Protein AF-A0A6L7WA39-F1 (afdb_monomer_lite)

Foldseek 3Di:
DAVCVVCVVLVVVQVVLVVVCCVPPPQWPDWDWDQDPNWIKIWTWGDEPNDTFTKMFTADPPPPVAGTWMAGPDQDAPAPQADDSGRTHPFPAHRVNRDNPDYVNNVVVRVNVVSNVRVVVPPD

Secondary structure (DSSP, 8-state):
--HHHH-HHHHHHHHHHHHHHHHH-TTEEEEEEEEETTEEEEEEEEEETTEEEEEEEE--TTTTSS--EEEESSSS---TTEETTTTEE--SSSTTT--TT--HHHHHHHHHHHHHHHHHTT--

pLDDT: mean 84.79, std 15.92, range [38.12, 98.06]

Sequence (124 aa):
MLWFLQNVERLHKEKTALENLDNNAEWLTAAVWKIVEGCLCVEADILAHDHNYEIRLWFPAAYPACPPIVYPRKKERLSGHQYGRSGEFCLEIGPDNWHIDFTCADLLCSVFRLFNIINSSDSF

Structure (mmCIF, N/CA/C/O backbone):
data_AF-A0A6L7WA39-F1
#
_entry.id   AF-A0A6L7WA39-F1
#
loop_
_atom_site.group_PDB
_atom_site.id
_atom_site.type_symbol
_atom_site.label_atom_id
_atom_site.label_alt_id
_atom_site.label_comp_id
_atom_site.label_asym_id
_atom_site.label_entity_id
_atom_site.label_seq_id
_atom_site.pdbx_PDB_ins_code
_atom_site.Cartn_x
_atom_site.Cartn_y
_atom_site.Cartn_z
_atom_site.occupancy
_atom_site.B_iso_or_equiv
_atom_site.auth_seq_id
_atom_site.auth_comp_id
_atom_site.auth_asym_id
_atom_site.auth_atom_id
_atom_site.pdbx_PDB_model_num
ATOM 1 N N . MET A 1 1 ? -11.178 -10.738 13.145 1.00 68.38 1 MET A N 1
ATOM 2 C CA . MET A 1 1 ? -11.987 -9.544 13.480 1.00 68.38 1 MET A CA 1
ATOM 3 C C . MET A 1 1 ? -11.612 -8.429 12.507 1.00 68.38 1 MET A C 1
ATOM 5 O O . MET A 1 1 ? -10.451 -8.380 12.124 1.00 68.38 1 MET A O 1
ATOM 9 N N . LEU A 1 2 ? -12.566 -7.614 12.038 1.00 87.19 2 LEU A N 1
ATOM 10 C CA . LEU A 1 2 ? -12.336 -6.606 10.987 1.00 87.19 2 LEU A CA 1
ATOM 11 C C . LEU A 1 2 ? -11.780 -5.305 11.588 1.00 87.19 2 LEU A C 1
ATOM 13 O O . LEU A 1 2 ? -12.552 -4.462 12.045 1.00 87.19 2 LEU A O 1
ATOM 17 N N . TRP A 1 3 ? -10.453 -5.138 11.596 1.00 92.38 3 TRP A N 1
ATOM 18 C CA . TRP A 1 3 ? -9.782 -3.992 12.234 1.00 92.38 3 TRP A CA 1
ATOM 19 C C . TRP A 1 3 ? -10.315 -2.635 11.745 1.00 92.38 3 TRP A C 1
ATOM 21 O O . TRP A 1 3 ? -10.484 -1.709 12.533 1.00 92.38 3 TRP A O 1
ATOM 31 N N . PHE A 1 4 ? -10.647 -2.531 10.456 1.00 91.12 4 PHE A N 1
ATOM 32 C CA . PHE A 1 4 ? -11.047 -1.285 9.797 1.00 91.12 4 PHE A CA 1
ATOM 33 C C . PHE A 1 4 ? -12.446 -0.795 10.194 1.00 91.12 4 PHE A C 1
ATOM 35 O O . PHE A 1 4 ? -12.794 0.348 9.914 1.00 91.12 4 PHE A O 1
ATOM 42 N N . LEU A 1 5 ? -13.243 -1.635 10.863 1.00 91.75 5 LEU A N 1
ATOM 43 C CA . LEU A 1 5 ? -14.505 -1.223 11.487 1.00 91.75 5 LEU A CA 1
ATOM 44 C C . LEU A 1 5 ? -14.316 -0.775 12.940 1.00 91.75 5 LEU A C 1
ATOM 46 O O . LEU A 1 5 ? -15.137 -0.034 13.467 1.00 91.75 5 LEU A O 1
ATOM 50 N N . GLN A 1 6 ? -13.249 -1.235 13.594 1.00 92.25 6 GLN A N 1
ATOM 51 C CA . GLN A 1 6 ? -12.959 -0.941 14.999 1.00 92.25 6 GLN A CA 1
ATOM 52 C C . GLN A 1 6 ? -12.047 0.272 15.156 1.00 92.25 6 GLN A C 1
ATOM 54 O O . GLN A 1 6 ? -12.136 0.991 16.145 1.00 92.25 6 GLN A O 1
ATOM 59 N N . ASN A 1 7 ? -11.182 0.503 14.172 1.00 94.00 7 ASN A N 1
ATOM 60 C CA . ASN A 1 7 ? -10.238 1.604 14.148 1.00 94.00 7 ASN A CA 1
ATOM 61 C C . ASN A 1 7 ? -10.438 2.435 12.873 1.00 94.00 7 ASN A C 1
ATOM 63 O O . ASN A 1 7 ? -9.653 2.383 11.923 1.00 94.00 7 ASN A O 1
ATOM 67 N N 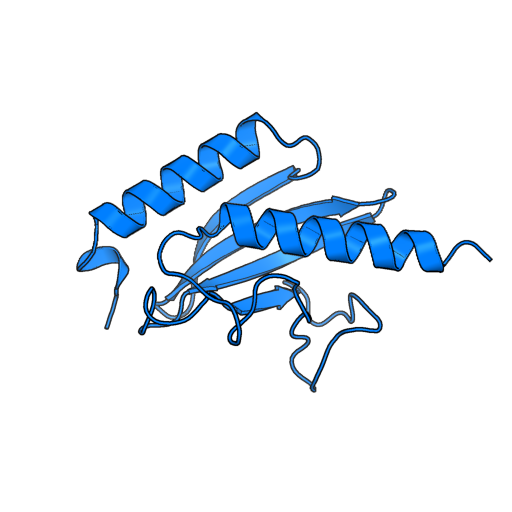. VAL A 1 8 ? -11.548 3.174 12.849 1.00 95.06 8 VAL A N 1
ATOM 68 C CA . VAL A 1 8 ? -11.943 4.021 11.713 1.00 95.06 8 VAL A CA 1
ATOM 69 C C . VAL A 1 8 ? -10.958 5.172 11.505 1.00 95.06 8 VAL A C 1
ATOM 71 O O . VAL A 1 8 ? -10.703 5.553 10.367 1.00 95.06 8 VAL A O 1
ATOM 74 N N . GLU A 1 9 ? -10.352 5.685 12.578 1.00 96.19 9 GLU A N 1
ATOM 75 C CA . GLU A 1 9 ? -9.299 6.703 12.495 1.00 96.19 9 GLU A CA 1
ATOM 76 C C . GLU A 1 9 ? -8.091 6.180 11.715 1.00 96.19 9 GLU A C 1
ATOM 78 O O . GLU A 1 9 ? -7.623 6.832 10.780 1.00 96.19 9 GLU A O 1
ATOM 83 N N . ARG A 1 10 ? -7.639 4.955 12.018 1.00 96.50 10 ARG A N 1
ATOM 84 C CA . ARG A 1 10 ? -6.576 4.316 11.243 1.00 96.50 10 ARG A CA 1
ATOM 85 C C . ARG A 1 10 ? -6.981 4.133 9.785 1.00 96.50 10 ARG A C 1
ATOM 87 O O . ARG A 1 10 ? -6.194 4.463 8.908 1.00 96.50 10 ARG A O 1
ATOM 94 N N . LEU A 1 11 ? -8.196 3.652 9.512 1.00 96.94 11 LEU A N 1
ATOM 95 C CA . LEU A 1 11 ? -8.685 3.514 8.137 1.00 96.94 11 LEU A CA 1
ATOM 96 C C . LEU A 1 11 ? -8.674 4.857 7.391 1.00 96.94 11 LEU A C 1
ATOM 98 O O . LEU A 1 11 ? -8.291 4.905 6.225 1.00 96.94 11 LEU A O 1
ATOM 102 N N . HIS A 1 12 ? -9.084 5.939 8.053 1.00 97.50 12 HIS A N 1
ATOM 103 C CA . HIS A 1 12 ? -9.064 7.275 7.471 1.00 97.50 12 HIS A CA 1
ATOM 104 C C . HIS A 1 12 ? -7.633 7.734 7.173 1.00 97.50 12 HIS A C 1
ATOM 106 O O . HIS A 1 12 ? -7.366 8.153 6.051 1.00 97.50 12 HIS A O 1
ATOM 112 N N . LYS A 1 13 ? -6.697 7.562 8.119 1.00 97.69 13 LYS A N 1
ATOM 113 C CA . LYS A 1 13 ? -5.269 7.859 7.914 1.00 97.69 13 LYS A CA 1
ATOM 114 C C . LYS A 1 13 ? -4.708 7.123 6.693 1.00 97.69 13 LYS A C 1
ATOM 116 O O . LYS A 1 13 ? -4.030 7.737 5.877 1.00 97.69 13 LYS A O 1
ATOM 121 N N . GLU A 1 14 ? -5.023 5.836 6.548 1.00 98.00 14 GLU A N 1
ATOM 122 C CA . GLU A 1 14 ? -4.579 5.030 5.405 1.00 98.00 14 GLU A CA 1
ATOM 123 C C . GLU A 1 14 ? -5.148 5.522 4.073 1.00 98.00 14 GLU A C 1
ATOM 125 O O . GLU A 1 14 ? -4.412 5.637 3.095 1.00 98.00 14 GLU A O 1
ATOM 130 N N . LYS A 1 15 ? -6.445 5.843 4.027 1.00 97.62 15 LYS A N 1
ATOM 131 C CA . LYS A 1 15 ? -7.083 6.374 2.816 1.00 97.62 15 LYS A CA 1
ATOM 132 C C . LYS A 1 15 ? -6.480 7.708 2.400 1.00 97.62 15 LYS A C 1
ATOM 134 O O . LYS A 1 15 ? -6.082 7.838 1.251 1.00 97.62 15 LYS A O 1
ATOM 139 N N . THR A 1 16 ? -6.336 8.640 3.338 1.00 98.06 16 THR A N 1
ATOM 140 C CA . THR A 1 16 ? -5.741 9.955 3.074 1.00 98.06 16 THR A CA 1
ATOM 141 C C . THR A 1 16 ? -4.296 9.829 2.593 1.00 98.06 16 THR A C 1
ATOM 143 O O . THR A 1 16 ? -3.893 10.516 1.660 1.00 98.06 16 THR A O 1
ATOM 146 N N . ALA A 1 17 ? -3.502 8.936 3.195 1.00 97.81 17 ALA A N 1
ATOM 147 C CA . ALA A 1 17 ? -2.128 8.698 2.761 1.00 97.81 17 ALA A CA 1
ATOM 148 C C . ALA A 1 17 ? -2.064 8.119 1.338 1.00 97.81 17 ALA A C 1
ATOM 150 O O . ALA A 1 17 ? -1.253 8.578 0.535 1.00 97.81 17 ALA A O 1
ATOM 151 N N . LEU A 1 18 ? -2.933 7.155 1.014 1.00 97.94 18 LEU A N 1
ATOM 152 C CA . LEU A 1 18 ? -2.994 6.566 -0.323 1.00 97.94 18 LEU A CA 1
ATOM 153 C C . LEU A 1 18 ? -3.457 7.578 -1.374 1.00 97.94 18 LEU A C 1
ATOM 155 O O . LEU A 1 18 ? -2.834 7.674 -2.421 1.00 97.94 18 LEU A O 1
ATOM 159 N N . GLU A 1 19 ? -4.505 8.349 -1.085 1.00 97.75 19 GLU A N 1
ATOM 160 C CA . GLU A 1 19 ? -5.007 9.407 -1.972 1.00 97.75 19 GLU A CA 1
ATOM 161 C C . GLU A 1 19 ? -3.937 10.475 -2.222 1.00 97.75 19 GLU A C 1
ATOM 163 O O . GLU A 1 19 ? -3.744 10.918 -3.352 1.00 97.75 19 GLU A O 1
ATOM 168 N N . ASN A 1 20 ? -3.193 10.874 -1.188 1.00 97.94 20 ASN A N 1
ATOM 169 C CA . ASN A 1 20 ? -2.070 11.788 -1.361 1.00 97.94 20 ASN A CA 1
ATOM 170 C C . ASN A 1 20 ? -0.983 11.176 -2.249 1.00 97.94 20 ASN A C 1
ATOM 172 O O . ASN A 1 20 ? -0.454 11.874 -3.107 1.00 97.94 20 ASN A O 1
ATOM 176 N N . LEU A 1 21 ? -0.648 9.898 -2.073 1.00 97.81 21 LEU A N 1
ATOM 177 C CA . LEU A 1 21 ? 0.350 9.244 -2.914 1.00 97.81 21 LEU A CA 1
ATOM 178 C C . LEU A 1 21 ? -0.111 9.159 -4.377 1.00 97.81 21 LEU A C 1
ATOM 180 O O . LEU A 1 21 ? 0.630 9.584 -5.253 1.00 97.81 21 LEU A O 1
ATOM 184 N N . ASP A 1 22 ? -1.333 8.689 -4.623 1.00 96.69 22 ASP A N 1
ATOM 185 C CA . ASP A 1 22 ? -1.935 8.536 -5.959 1.00 96.69 22 ASP A CA 1
ATOM 186 C C . ASP A 1 22 ? -1.962 9.864 -6.736 1.00 96.69 22 ASP A C 1
ATOM 188 O O . ASP A 1 22 ? -1.659 9.912 -7.922 1.00 96.69 22 ASP A O 1
ATOM 192 N N . ASN A 1 23 ? -2.211 10.981 -6.044 1.00 96.56 23 ASN A N 1
ATOM 193 C CA . ASN A 1 23 ? -2.205 12.311 -6.659 1.00 96.56 23 ASN A CA 1
ATOM 194 C C . ASN A 1 23 ? -0.804 12.873 -6.964 1.00 96.56 23 ASN A C 1
ATOM 196 O O . ASN A 1 23 ? -0.695 13.822 -7.738 1.00 96.56 23 ASN A O 1
ATOM 200 N N . ASN A 1 24 ? 0.252 12.368 -6.319 1.00 96.69 24 ASN A N 1
ATOM 201 C CA . ASN A 1 24 ? 1.596 12.962 -6.390 1.00 96.69 24 ASN A CA 1
ATOM 202 C C . ASN A 1 24 ? 2.649 12.043 -7.027 1.00 96.69 24 ASN A C 1
ATOM 204 O O . ASN A 1 24 ? 3.729 12.514 -7.381 1.00 96.69 24 ASN A O 1
ATOM 208 N N . ALA A 1 25 ? 2.376 10.745 -7.157 1.00 95.81 25 ALA A N 1
ATOM 209 C CA . ALA A 1 25 ? 3.312 9.760 -7.678 1.00 95.81 25 ALA A CA 1
ATOM 210 C C . ALA A 1 25 ? 2.909 9.285 -9.077 1.00 95.81 25 ALA A C 1
ATOM 212 O O . ALA A 1 25 ? 2.044 8.431 -9.222 1.00 95.81 25 ALA A O 1
ATOM 213 N N . GLU A 1 26 ? 3.620 9.748 -10.107 1.00 95.38 26 GLU A N 1
ATOM 214 C CA . GLU A 1 26 ? 3.390 9.314 -11.499 1.00 95.38 26 GLU A CA 1
ATOM 215 C C . GLU A 1 26 ? 3.630 7.809 -11.720 1.00 95.38 26 GLU A C 1
ATOM 217 O O . GLU A 1 26 ? 3.086 7.213 -12.646 1.00 95.38 26 GLU A O 1
ATOM 222 N N . TRP A 1 27 ? 4.441 7.178 -10.865 1.00 95.94 27 TRP A N 1
ATOM 223 C CA . TRP A 1 27 ? 4.723 5.744 -10.928 1.00 95.94 27 TRP A CA 1
ATOM 224 C C . TRP A 1 27 ? 3.579 4.877 -10.389 1.00 95.94 27 TRP A C 1
ATOM 226 O O . TRP A 1 27 ? 3.552 3.679 -10.668 1.00 95.94 27 TRP A O 1
ATOM 236 N N . LEU A 1 28 ? 2.648 5.439 -9.611 1.00 96.88 28 LEU A N 1
ATOM 237 C CA . LEU A 1 28 ? 1.478 4.725 -9.108 1.00 96.88 28 LEU A CA 1
ATOM 238 C C . LEU A 1 28 ? 0.329 4.942 -10.093 1.00 96.88 28 LEU A C 1
ATOM 240 O O . LEU A 1 28 ? -0.352 5.957 -10.071 1.00 96.88 28 LEU A O 1
ATOM 244 N N . THR A 1 29 ? 0.144 3.991 -11.002 1.00 95.56 29 THR A N 1
ATOM 245 C CA . THR A 1 29 ? -0.786 4.148 -12.135 1.00 95.56 29 THR A CA 1
ATOM 246 C C . THR A 1 29 ? -2.219 3.734 -11.805 1.00 95.56 29 THR A C 1
ATOM 248 O O . THR A 1 29 ? -3.156 4.123 -12.502 1.00 95.56 29 THR A O 1
ATOM 251 N N . ALA A 1 30 ? -2.398 2.951 -10.742 1.00 95.00 30 ALA A N 1
ATOM 252 C CA . ALA A 1 30 ? -3.695 2.656 -10.155 1.00 95.00 30 ALA A CA 1
ATOM 253 C C . ALA A 1 30 ? -3.532 2.257 -8.686 1.00 95.00 30 ALA A C 1
ATOM 255 O O . ALA A 1 30 ? -2.611 1.512 -8.348 1.00 95.00 30 ALA A O 1
ATOM 256 N N . ALA A 1 31 ? -4.475 2.666 -7.837 1.00 96.69 31 ALA A N 1
ATOM 257 C CA . ALA A 1 31 ? -4.604 2.180 -6.469 1.00 96.69 31 ALA A CA 1
ATOM 258 C C . ALA A 1 31 ? -6.083 2.053 -6.073 1.00 96.69 31 ALA A C 1
ATOM 260 O O . ALA A 1 31 ? -6.834 3.025 -6.060 1.00 96.69 31 ALA A O 1
ATOM 261 N N . VAL A 1 32 ? -6.533 0.838 -5.745 1.00 96.44 32 VAL A N 1
ATOM 262 C CA . VAL A 1 32 ? -7.951 0.560 -5.478 1.00 96.44 32 VAL A CA 1
ATOM 263 C C . VAL A 1 32 ? -8.128 -0.261 -4.209 1.00 96.44 32 VAL A C 1
ATOM 265 O O . VAL A 1 32 ? -7.598 -1.364 -4.074 1.00 96.44 32 VAL A O 1
ATOM 268 N N . TRP A 1 33 ? -8.963 0.243 -3.301 1.00 96.50 33 TRP A N 1
ATOM 269 C CA . TRP A 1 33 ? -9.405 -0.502 -2.125 1.00 96.50 33 TRP A CA 1
ATOM 270 C C . TRP A 1 33 ? -10.331 -1.660 -2.513 1.00 96.50 33 TRP A C 1
ATOM 272 O O . TRP A 1 33 ? -11.295 -1.492 -3.264 1.00 96.50 33 TRP A O 1
ATOM 282 N N . LYS A 1 34 ? -10.078 -2.841 -1.951 1.00 95.19 34 LYS A N 1
ATOM 283 C CA . LYS A 1 34 ? -10.879 -4.056 -2.140 1.00 95.19 34 LYS A CA 1
ATOM 284 C C . LYS A 1 34 ? -11.144 -4.737 -0.804 1.00 95.19 34 LYS A C 1
ATOM 286 O O . LYS A 1 34 ? -10.375 -4.597 0.143 1.00 95.19 34 LYS A O 1
ATOM 291 N N . ILE A 1 35 ? -12.212 -5.528 -0.755 1.00 92.88 35 ILE A N 1
ATOM 292 C CA . ILE A 1 35 ? -12.417 -6.526 0.296 1.00 92.88 35 ILE A CA 1
ATOM 293 C C . ILE A 1 35 ? -12.315 -7.893 -0.370 1.00 92.88 35 ILE A C 1
ATOM 295 O O . ILE A 1 35 ? -13.106 -8.211 -1.255 1.00 92.88 35 ILE A O 1
ATOM 299 N N . VAL A 1 36 ? -11.332 -8.685 0.045 1.00 88.50 36 VAL A N 1
ATOM 300 C CA . VAL A 1 36 ? -11.079 -10.033 -0.474 1.00 88.50 36 VAL A CA 1
ATOM 301 C C . VAL A 1 36 ? -11.087 -10.981 0.713 1.00 88.50 36 VAL A C 1
ATOM 303 O O . VAL A 1 36 ? -10.346 -10.768 1.667 1.00 88.50 36 VAL A O 1
ATOM 306 N N . GLU A 1 37 ? -11.967 -11.985 0.687 1.00 86.81 37 GLU A N 1
ATOM 307 C CA . GLU A 1 37 ? -12.105 -12.975 1.773 1.00 86.81 37 GLU A CA 1
ATOM 308 C C . GLU A 1 37 ? -12.287 -12.329 3.163 1.00 86.81 37 GLU A C 1
ATOM 310 O O . GLU A 1 37 ? -11.731 -12.759 4.170 1.00 86.81 37 GLU A O 1
ATOM 315 N N . GLY A 1 38 ? -13.053 -11.234 3.215 1.00 86.75 38 GLY A N 1
ATOM 316 C CA . GLY A 1 38 ? -13.298 -10.488 4.451 1.00 86.75 38 GLY A CA 1
ATOM 317 C C . GLY A 1 38 ? -12.111 -9.651 4.935 1.00 86.75 38 GLY A C 1
ATOM 318 O O . GLY A 1 38 ? -12.191 -9.064 6.006 1.00 86.75 38 GLY A O 1
ATOM 319 N N . CYS A 1 39 ? -11.029 -9.547 4.167 1.00 90.12 39 CYS A N 1
ATOM 320 C CA . CYS A 1 39 ? -9.866 -8.738 4.511 1.00 90.12 39 CYS A CA 1
ATOM 321 C C . CYS A 1 39 ? -9.794 -7.498 3.624 1.00 90.12 39 CYS A C 1
ATOM 323 O O . CYS A 1 39 ? -10.042 -7.563 2.418 1.00 90.12 39 CYS A O 1
ATOM 325 N N . LEU A 1 40 ? -9.449 -6.359 4.224 1.00 95.31 40 LEU A N 1
ATOM 326 C CA . LEU A 1 40 ? -9.210 -5.136 3.469 1.00 95.31 40 LEU A CA 1
ATOM 327 C C . LEU A 1 40 ? -7.890 -5.274 2.708 1.00 95.31 40 LEU A C 1
ATOM 329 O O . LEU A 1 40 ? -6.908 -5.777 3.253 1.00 95.31 40 LEU A O 1
ATOM 333 N N . CYS A 1 41 ? -7.885 -4.852 1.450 1.00 95.44 41 CYS A N 1
ATOM 334 C CA . CYS A 1 41 ? -6.727 -4.892 0.568 1.00 95.44 41 CYS A CA 1
ATOM 335 C C . CYS A 1 41 ? -6.627 -3.598 -0.243 1.00 95.44 41 CYS A C 1
ATOM 337 O O . CYS A 1 41 ? -7.644 -2.949 -0.499 1.00 95.44 41 CYS A O 1
ATOM 339 N N . VAL A 1 42 ? -5.424 -3.289 -0.720 1.00 97.19 42 VAL A N 1
ATOM 340 C CA . VAL A 1 42 ? -5.205 -2.352 -1.829 1.00 97.19 42 VAL A CA 1
ATOM 341 C C . VAL A 1 42 ? -4.624 -3.135 -2.996 1.00 97.19 42 VAL A C 1
ATOM 343 O O . VAL A 1 42 ? -3.635 -3.843 -2.838 1.00 97.19 42 VAL A O 1
ATOM 346 N N . GLU A 1 43 ? -5.247 -3.037 -4.160 1.00 96.00 43 GLU A N 1
ATOM 347 C CA . GLU A 1 43 ? -4.644 -3.454 -5.424 1.00 96.00 43 GLU A CA 1
ATOM 348 C C . GLU A 1 43 ? -3.975 -2.243 -6.054 1.00 96.00 43 GLU A C 1
ATOM 350 O O . GLU A 1 43 ? -4.618 -1.200 -6.162 1.00 96.00 43 GLU A O 1
ATOM 355 N N . ALA A 1 44 ? -2.708 -2.376 -6.436 1.00 96.31 44 ALA A N 1
ATOM 356 C CA . ALA A 1 44 ? -1.926 -1.276 -6.976 1.00 96.31 44 ALA A CA 1
ATOM 357 C C . ALA A 1 44 ? -1.128 -1.697 -8.211 1.00 96.31 44 ALA A C 1
ATOM 359 O O . ALA A 1 44 ? -0.654 -2.833 -8.278 1.00 96.31 44 ALA A O 1
ATOM 360 N N . ASP A 1 45 ? -0.968 -0.754 -9.137 1.00 95.44 45 ASP A N 1
ATOM 361 C CA . ASP A 1 45 ? -0.178 -0.897 -10.360 1.00 95.44 45 ASP A CA 1
ATOM 362 C C . ASP A 1 45 ? 0.984 0.089 -10.343 1.00 95.44 45 ASP A C 1
ATOM 364 O O . ASP A 1 45 ? 0.785 1.306 -10.325 1.00 95.44 45 ASP A O 1
ATOM 368 N N . ILE A 1 46 ? 2.200 -0.453 -10.305 1.00 94.00 46 ILE A N 1
ATOM 369 C CA . ILE A 1 46 ?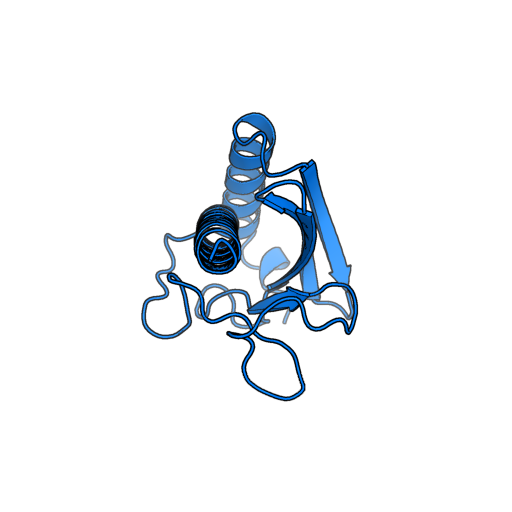 3.439 0.305 -10.133 1.00 94.00 46 ILE A CA 1
ATOM 370 C C . ILE A 1 46 ? 4.257 0.249 -11.421 1.00 94.00 46 ILE A C 1
ATOM 372 O O . ILE A 1 46 ? 4.728 -0.818 -11.807 1.00 94.00 46 ILE A O 1
ATOM 376 N N . LEU A 1 47 ? 4.492 1.400 -12.042 1.00 93.44 47 LEU A N 1
ATOM 377 C CA . LEU A 1 47 ? 5.362 1.540 -13.204 1.00 93.44 47 LEU A CA 1
ATOM 378 C C . LEU A 1 47 ? 6.814 1.770 -12.762 1.00 93.44 47 LEU A C 1
ATOM 380 O O . LEU A 1 47 ? 7.120 2.782 -12.134 1.00 93.44 47 LEU A O 1
ATOM 384 N N . ALA A 1 48 ? 7.722 0.863 -13.121 1.00 89.94 48 ALA A N 1
ATOM 385 C CA . ALA A 1 48 ? 9.162 1.023 -12.919 1.00 89.94 48 ALA A CA 1
ATOM 386 C C . ALA A 1 48 ? 9.929 0.545 -14.162 1.00 89.94 48 ALA A C 1
ATOM 388 O O . ALA A 1 48 ? 9.730 -0.583 -14.602 1.00 89.94 48 ALA A O 1
ATOM 389 N N . HIS A 1 49 ? 10.806 1.395 -14.717 1.00 83.44 49 HIS A N 1
ATOM 390 C CA . HIS A 1 49 ? 11.608 1.113 -15.927 1.00 83.44 49 HIS A CA 1
ATOM 391 C C . HIS A 1 49 ? 10.793 0.489 -17.071 1.00 83.44 49 HIS A C 1
ATOM 393 O O . HIS A 1 49 ? 11.119 -0.593 -17.550 1.00 83.44 49 HIS A O 1
ATOM 399 N N . ASP A 1 50 ? 9.687 1.134 -17.455 1.00 83.31 50 ASP A N 1
ATOM 400 C CA . ASP A 1 50 ? 8.746 0.686 -18.501 1.00 83.31 50 ASP A CA 1
ATOM 401 C C . ASP A 1 50 ? 8.016 -0.645 -18.235 1.00 83.31 50 ASP A C 1
ATOM 403 O O . ASP A 1 50 ? 7.251 -1.121 -19.077 1.00 83.31 50 ASP A O 1
ATOM 407 N N . HIS A 1 51 ? 8.174 -1.224 -17.043 1.00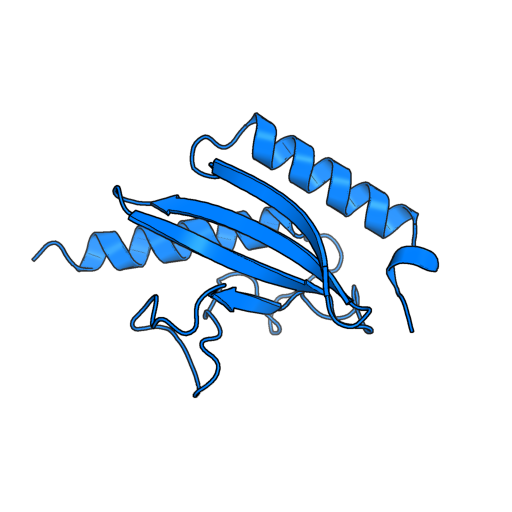 85.00 51 HIS A N 1
ATOM 408 C CA . HIS A 1 51 ? 7.450 -2.414 -16.612 1.00 85.00 51 HIS A CA 1
ATOM 409 C C . HIS A 1 51 ? 6.359 -2.034 -15.615 1.00 85.00 51 HIS A C 1
ATOM 411 O O . HIS A 1 51 ? 6.611 -1.343 -14.627 1.00 85.00 51 HIS A O 1
ATOM 417 N N . ASN A 1 52 ? 5.135 -2.502 -15.868 1.00 89.19 52 ASN A N 1
ATOM 418 C CA . ASN A 1 52 ? 4.020 -2.326 -14.946 1.00 89.19 52 ASN A CA 1
ATOM 419 C C . ASN A 1 52 ? 3.877 -3.557 -14.041 1.00 89.19 52 ASN A C 1
ATOM 421 O O . ASN A 1 52 ? 3.625 -4.667 -14.515 1.00 89.19 52 ASN A O 1
ATOM 425 N N . TYR A 1 53 ? 4.023 -3.347 -12.738 1.00 90.00 53 TYR A N 1
ATOM 426 C CA . TYR A 1 53 ? 3.935 -4.369 -11.708 1.00 90.00 53 TYR A CA 1
ATOM 427 C C . TYR A 1 53 ? 2.577 -4.324 -11.024 1.00 90.00 53 TYR A C 1
ATOM 429 O O . TYR A 1 53 ? 2.256 -3.398 -10.282 1.00 90.00 53 TYR A O 1
ATOM 437 N N . GLU A 1 54 ? 1.809 -5.386 -11.225 1.00 92.69 54 GLU A N 1
ATOM 438 C CA . GLU A 1 54 ? 0.503 -5.573 -10.609 1.00 92.69 54 GLU A CA 1
ATOM 439 C C . GLU A 1 54 ? 0.648 -6.232 -9.225 1.00 92.69 54 GLU A C 1
ATOM 441 O O . GLU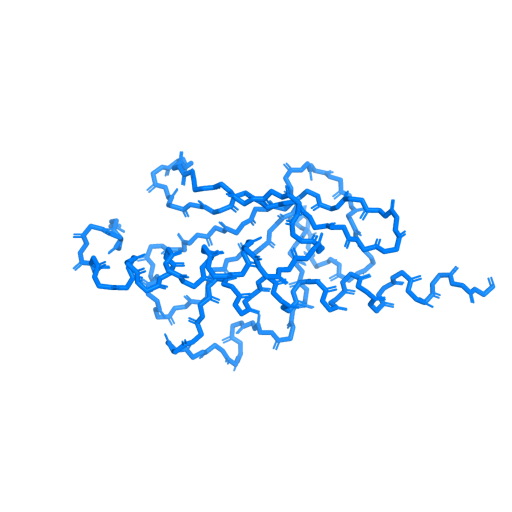 A 1 54 ? 0.961 -7.425 -9.126 1.00 92.69 54 GLU A O 1
ATOM 446 N N . ILE A 1 55 ? 0.367 -5.499 -8.145 1.00 92.81 55 ILE A N 1
ATOM 447 C CA . ILE A 1 55 ? 0.511 -5.985 -6.762 1.00 92.81 55 ILE A CA 1
ATOM 448 C C . ILE A 1 55 ? -0.771 -5.853 -5.928 1.00 92.81 55 ILE A C 1
ATOM 450 O O . ILE A 1 55 ? -1.716 -5.134 -6.260 1.00 92.81 55 ILE A O 1
ATOM 454 N N . ARG A 1 56 ? -0.803 -6.567 -4.804 1.00 93.44 56 ARG A N 1
ATOM 455 C CA . ARG A 1 56 ? -1.830 -6.478 -3.772 1.00 93.44 56 ARG A CA 1
ATOM 456 C C . ARG A 1 56 ? -1.185 -6.349 -2.399 1.00 93.44 56 ARG A C 1
ATOM 458 O O . ARG A 1 56 ? -0.389 -7.197 -2.004 1.00 93.44 56 ARG A O 1
ATOM 465 N N . LEU A 1 57 ? -1.596 -5.328 -1.657 1.00 94.69 57 LEU A N 1
ATOM 466 C CA . LEU A 1 57 ? -1.318 -5.152 -0.239 1.00 94.69 57 LEU A CA 1
ATOM 467 C C . LEU A 1 57 ? -2.492 -5.721 0.551 1.00 94.69 57 LEU A C 1
ATOM 469 O O . LEU A 1 57 ? -3.628 -5.275 0.391 1.00 94.69 57 LEU A O 1
ATOM 473 N N . TRP A 1 58 ? -2.225 -6.702 1.400 1.00 93.62 58 TRP A N 1
ATOM 474 C CA . TRP A 1 58 ? -3.216 -7.379 2.225 1.00 93.62 58 TRP A CA 1
ATOM 475 C C . TRP A 1 58 ? -3.056 -6.969 3.686 1.00 93.62 58 TRP A C 1
ATOM 477 O O . TRP A 1 58 ? -1.969 -7.094 4.250 1.00 93.62 58 TRP A O 1
ATOM 487 N N . PHE A 1 59 ? -4.132 -6.488 4.311 1.00 94.69 59 PHE A N 1
ATOM 488 C CA . PHE A 1 59 ? -4.089 -6.035 5.698 1.00 94.69 59 PHE A CA 1
ATOM 489 C C . PHE A 1 59 ? -4.496 -7.176 6.642 1.00 94.69 59 PHE A C 1
ATOM 491 O O . PHE A 1 59 ? -5.658 -7.598 6.608 1.00 94.69 59 PHE A O 1
ATOM 498 N N . PRO A 1 60 ? -3.593 -7.651 7.522 1.00 92.44 60 PRO A N 1
ATOM 499 C CA . PRO A 1 60 ? -3.918 -8.691 8.489 1.00 92.44 60 PRO A CA 1
ATOM 500 C C . PRO A 1 60 ? -4.976 -8.255 9.493 1.00 92.44 60 PRO A C 1
ATOM 502 O O . PRO A 1 60 ? -5.128 -7.080 9.816 1.00 92.44 60 PRO A O 1
ATOM 505 N N . ALA A 1 61 ? -5.661 -9.233 10.085 1.00 91.81 61 ALA A N 1
ATOM 506 C CA . ALA A 1 61 ? -6.612 -8.977 11.166 1.00 91.81 61 ALA A CA 1
ATOM 507 C C . ALA A 1 61 ? -5.964 -8.309 12.397 1.00 91.81 61 ALA A C 1
ATOM 509 O O . ALA A 1 61 ? -6.655 -7.619 13.141 1.00 91.81 61 ALA A O 1
ATOM 510 N N . ALA A 1 62 ? -4.660 -8.517 12.606 1.00 91.62 62 ALA A N 1
ATOM 511 C CA . ALA A 1 62 ? -3.882 -7.906 13.683 1.00 91.62 62 ALA A CA 1
ATOM 512 C C . ALA A 1 62 ? -3.322 -6.516 13.323 1.00 91.62 62 ALA A C 1
ATOM 514 O O . ALA A 1 62 ? -2.620 -5.908 14.128 1.00 91.62 62 ALA A O 1
ATOM 515 N N . TYR A 1 63 ? -3.606 -5.994 12.130 1.00 93.25 63 TYR A N 1
ATOM 516 C CA . TYR A 1 63 ? -3.222 -4.640 11.760 1.00 93.25 63 TYR A CA 1
ATOM 517 C C . TYR A 1 63 ? -3.883 -3.603 12.695 1.00 93.25 63 TYR A C 1
ATOM 519 O O . TYR A 1 63 ? -5.068 -3.746 13.012 1.00 93.25 63 TYR A O 1
ATOM 527 N N . PRO A 1 64 ? -3.166 -2.551 13.141 1.00 94.12 64 PRO A N 1
ATOM 528 C CA . PRO A 1 64 ? -1.821 -2.135 12.728 1.00 94.12 64 PRO A CA 1
ATOM 529 C C . PRO A 1 64 ? -0.668 -2.629 13.619 1.00 94.12 64 PRO A C 1
ATOM 531 O O . PRO A 1 64 ? 0.432 -2.089 13.539 1.00 94.12 64 PRO A O 1
ATOM 534 N N . ALA A 1 65 ? -0.876 -3.642 14.466 1.00 91.69 65 ALA A N 1
ATOM 535 C CA . ALA A 1 65 ? 0.201 -4.206 15.290 1.00 91.69 65 ALA A CA 1
ATOM 536 C C . ALA A 1 65 ? 1.249 -4.985 14.467 1.00 91.69 65 ALA A C 1
ATOM 538 O O . ALA A 1 65 ? 2.337 -5.264 14.957 1.00 91.69 65 ALA A O 1
ATOM 539 N N . CYS A 1 66 ? 0.929 -5.322 13.218 1.00 90.12 66 CYS A N 1
ATOM 540 C CA . CYS A 1 66 ? 1.833 -5.919 12.237 1.00 90.12 66 CYS A CA 1
ATOM 541 C C . CYS A 1 66 ? 1.621 -5.258 10.863 1.00 90.12 66 CYS A C 1
ATOM 543 O O . CYS A 1 66 ? 0.541 -4.695 10.631 1.00 90.12 66 CYS A O 1
ATOM 545 N N . PRO A 1 67 ? 2.622 -5.303 9.965 1.00 92.06 67 PRO A N 1
ATOM 546 C CA . PRO A 1 67 ? 2.520 -4.675 8.656 1.00 92.06 67 PRO A CA 1
ATOM 547 C C . PRO A 1 67 ? 1.519 -5.404 7.742 1.00 92.06 67 PRO A C 1
ATOM 549 O O . PRO A 1 67 ? 1.299 -6.610 7.882 1.00 92.06 67 PRO A O 1
ATOM 552 N N . PRO A 1 68 ? 0.943 -4.698 6.757 1.00 92.94 68 PRO A N 1
ATOM 553 C CA . PRO A 1 68 ? 0.362 -5.298 5.569 1.00 92.94 68 PRO A CA 1
ATOM 554 C C . PRO A 1 68 ? 1.386 -6.166 4.836 1.00 92.94 68 PRO A C 1
ATOM 556 O O . PRO A 1 68 ? 2.583 -5.885 4.854 1.00 92.94 68 PRO A O 1
ATOM 559 N N . ILE A 1 69 ? 0.903 -7.198 4.155 1.00 90.25 69 ILE A N 1
ATOM 560 C CA . ILE A 1 69 ? 1.743 -8.104 3.368 1.00 90.25 69 ILE A CA 1
ATOM 561 C C . ILE A 1 69 ? 1.551 -7.794 1.887 1.00 90.25 69 ILE A C 1
ATOM 563 O O . ILE A 1 69 ? 0.419 -7.593 1.445 1.00 90.25 69 ILE A O 1
ATOM 567 N N . VAL A 1 70 ? 2.638 -7.753 1.117 1.00 89.94 70 VAL A N 1
ATOM 568 C CA . VAL A 1 70 ? 2.606 -7.405 -0.309 1.00 89.94 70 VAL A CA 1
ATOM 569 C C . VAL A 1 70 ? 2.853 -8.637 -1.170 1.00 89.94 70 VAL A C 1
ATOM 571 O O . VAL A 1 70 ? 3.858 -9.326 -1.001 1.00 89.94 70 VAL A O 1
ATOM 574 N N . TYR A 1 71 ? 1.956 -8.875 -2.126 1.00 85.44 71 TYR A N 1
ATOM 575 C CA . TYR A 1 71 ? 2.025 -9.988 -3.070 1.00 85.44 71 TYR A CA 1
ATOM 576 C C . TYR A 1 71 ? 1.820 -9.511 -4.514 1.00 85.44 71 TYR A C 1
ATOM 578 O O . TYR A 1 71 ? 1.101 -8.5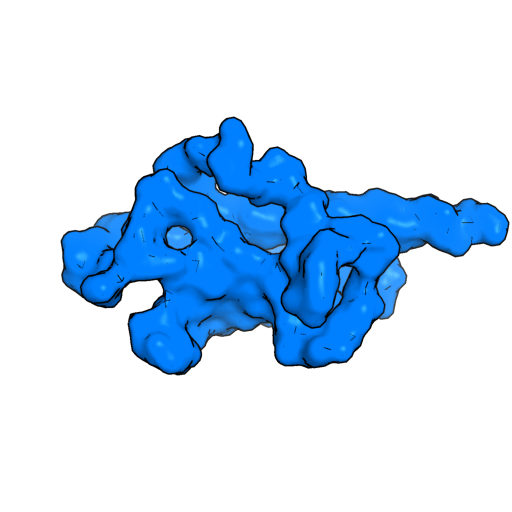37 -4.736 1.00 85.44 71 TYR A O 1
ATOM 586 N N . PRO A 1 72 ? 2.359 -10.216 -5.518 1.00 86.44 72 PRO A N 1
ATOM 587 C CA . PRO A 1 72 ? 1.903 -10.105 -6.905 1.00 86.44 72 PRO A CA 1
ATOM 588 C C . PRO A 1 72 ? 0.394 -10.388 -7.048 1.00 86.44 72 PRO A C 1
ATOM 590 O O . PRO A 1 72 ? -0.124 -11.302 -6.400 1.00 86.44 72 PRO A O 1
ATOM 593 N N . ARG A 1 73 ? -0.328 -9.667 -7.924 1.00 85.19 73 ARG A N 1
ATOM 594 C CA . ARG A 1 73 ? -1.740 -9.998 -8.237 1.00 85.19 73 ARG A CA 1
ATOM 595 C C . ARG A 1 73 ? -1.865 -11.289 -9.043 1.00 85.19 73 ARG A C 1
ATOM 597 O O . ARG A 1 73 ? -2.783 -12.075 -8.808 1.00 85.19 73 ARG A O 1
ATOM 604 N N . LYS A 1 74 ? -0.951 -11.517 -9.985 1.00 74.06 74 LYS A N 1
ATOM 605 C CA . LYS A 1 74 ? -0.851 -12.757 -10.769 1.00 74.06 74 LYS A CA 1
ATOM 606 C C . LYS A 1 74 ? 0.166 -13.683 -10.110 1.00 74.06 74 LYS A C 1
ATOM 608 O O . LYS A 1 74 ? 1.130 -13.209 -9.522 1.00 74.06 74 LYS A O 1
ATOM 613 N N . LYS A 1 75 ? -0.005 -15.007 -10.230 1.00 57.31 75 LYS A N 1
ATOM 614 C CA . LYS A 1 75 ? 0.979 -16.020 -9.772 1.00 57.31 75 LYS A CA 1
ATOM 615 C C . LYS A 1 75 ? 2.233 -16.050 -10.663 1.00 57.31 75 LYS A C 1
ATOM 617 O O . LYS A 1 75 ? 2.734 -17.115 -11.014 1.00 57.31 75 LYS A O 1
ATOM 622 N N . GLU A 1 76 ? 2.700 -14.882 -11.067 1.00 55.19 76 GLU A N 1
ATOM 623 C CA . GLU A 1 76 ? 3.881 -14.684 -11.883 1.00 55.19 76 GLU A CA 1
ATOM 624 C C . GLU A 1 76 ? 5.029 -14.269 -10.968 1.00 55.19 76 GLU A C 1
ATOM 626 O O . GLU A 1 76 ? 4.853 -13.563 -9.969 1.00 55.19 76 GLU A O 1
ATOM 631 N N . ARG A 1 77 ? 6.220 -14.777 -11.278 1.00 54.59 77 ARG A N 1
ATOM 632 C CA . ARG A 1 77 ? 7.428 -14.434 -10.541 1.00 54.59 77 ARG A CA 1
ATOM 633 C C . ARG A 1 77 ? 7.858 -13.036 -10.987 1.00 54.59 77 ARG A C 1
ATOM 635 O O . ARG A 1 77 ? 8.392 -12.892 -12.078 1.00 54.59 77 ARG A O 1
ATOM 642 N N . LEU A 1 78 ? 7.583 -12.024 -10.167 1.00 58.69 78 LEU A N 1
ATOM 643 C CA . LEU A 1 78 ? 7.884 -10.623 -10.463 1.00 58.69 78 LEU A CA 1
ATOM 644 C C . LEU A 1 78 ? 9.330 -10.231 -10.110 1.00 58.69 78 LEU A C 1
ATOM 646 O O . LEU A 1 78 ? 9.792 -9.203 -10.591 1.00 58.69 78 LEU A O 1
ATOM 650 N N . SER A 1 79 ? 10.064 -11.015 -9.298 1.00 53.72 79 SER A N 1
ATOM 651 C CA . SER A 1 79 ? 11.492 -10.751 -9.051 1.00 53.72 79 SER A CA 1
ATOM 652 C C . SER A 1 79 ? 12.333 -11.935 -8.542 1.00 53.72 79 SER A C 1
ATOM 654 O O . SER A 1 79 ? 11.835 -12.955 -8.054 1.00 53.72 79 SER A O 1
ATOM 656 N N . GLY A 1 80 ? 13.662 -11.783 -8.630 1.00 52.78 80 GLY A N 1
ATOM 657 C CA . GLY A 1 80 ? 14.653 -12.688 -8.029 1.00 52.78 80 GLY A CA 1
ATOM 658 C C . GLY A 1 80 ? 14.702 -12.650 -6.492 1.00 52.78 80 GLY A C 1
ATOM 659 O O . GLY A 1 80 ? 15.171 -13.609 -5.887 1.00 52.78 80 GLY A O 1
ATOM 660 N N . HIS A 1 81 ? 14.151 -11.600 -5.869 1.00 51.19 81 HIS A N 1
ATOM 661 C CA . HIS A 1 81 ? 14.094 -11.382 -4.413 1.00 51.19 81 HIS A CA 1
ATOM 662 C C . HIS A 1 81 ? 12.770 -11.829 -3.769 1.00 51.19 81 HIS A C 1
ATOM 664 O O . HIS A 1 81 ? 12.445 -11.419 -2.654 1.00 51.19 81 HIS A O 1
A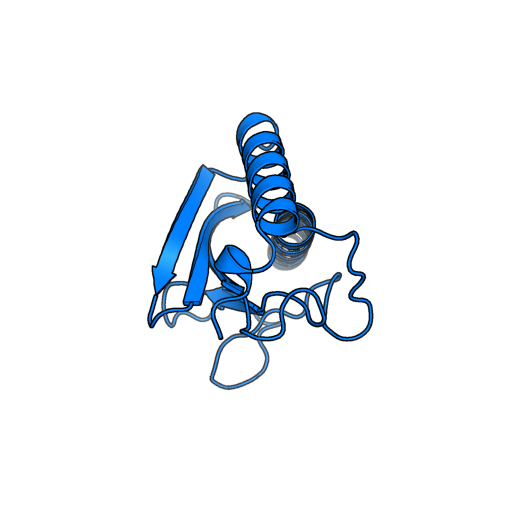TOM 670 N N . GLN A 1 82 ? 11.994 -12.658 -4.465 1.00 55.53 82 GLN A N 1
ATOM 671 C CA . GLN A 1 82 ? 10.802 -13.282 -3.903 1.00 55.53 82 GLN A CA 1
ATOM 672 C C . GLN A 1 82 ? 11.184 -14.491 -3.043 1.00 55.53 82 GLN A C 1
ATOM 674 O O . GLN A 1 82 ? 11.834 -15.419 -3.533 1.00 55.53 82 GLN A O 1
ATOM 679 N N . TYR A 1 83 ? 10.750 -14.507 -1.782 1.00 44.66 83 TYR A N 1
ATOM 680 C CA . TYR A 1 83 ? 10.926 -15.659 -0.894 1.00 44.66 83 TYR A CA 1
ATOM 681 C C . TYR A 1 83 ? 9.676 -16.557 -0.878 1.00 44.66 83 TYR A C 1
ATOM 683 O O . TYR A 1 83 ? 8.534 -16.096 -0.884 1.00 44.66 83 TYR A O 1
ATOM 691 N N . GLY A 1 84 ? 9.905 -17.876 -0.851 1.00 46.47 84 GLY A N 1
ATOM 692 C CA . GLY A 1 84 ? 8.862 -18.902 -0.737 1.00 46.47 84 GLY A CA 1
ATOM 693 C C . GLY A 1 84 ? 8.035 -19.153 -2.009 1.00 46.47 84 GLY A C 1
ATOM 694 O O . GLY A 1 84 ? 8.106 -18.429 -2.997 1.00 46.47 84 GLY A O 1
ATOM 695 N N . ARG A 1 85 ? 7.202 -20.205 -1.982 1.00 44.38 85 ARG A N 1
ATOM 696 C CA . ARG A 1 85 ? 6.244 -20.540 -3.063 1.00 44.38 85 ARG A CA 1
ATOM 697 C C . ARG A 1 85 ? 5.146 -19.475 -3.265 1.00 44.38 85 ARG A C 1
ATOM 699 O O . ARG A 1 85 ? 4.413 -19.568 -4.246 1.00 44.38 85 ARG A O 1
ATOM 706 N N . SER A 1 86 ? 5.034 -18.509 -2.348 1.00 50.06 86 SER A N 1
ATOM 707 C CA . SER A 1 86 ? 3.958 -17.509 -2.273 1.00 50.06 86 SER A CA 1
ATOM 708 C C . SER A 1 86 ? 4.327 -16.127 -2.836 1.00 50.06 86 SER A C 1
ATOM 710 O O . SER A 1 86 ? 3.422 -15.342 -3.098 1.00 50.06 86 SER A O 1
ATOM 712 N N . GLY A 1 87 ? 5.615 -15.835 -3.075 1.00 55.56 87 GLY A N 1
ATOM 713 C CA . GLY A 1 87 ? 6.039 -14.637 -3.812 1.00 55.56 87 GLY A CA 1
ATOM 714 C C . GLY A 1 87 ? 6.164 -13.338 -3.004 1.00 55.56 87 GLY A C 1
ATOM 715 O O . GLY A 1 87 ? 6.049 -12.269 -3.602 1.00 55.56 87 GLY A O 1
ATOM 716 N N . GLU A 1 88 ? 6.387 -13.414 -1.690 1.00 59.12 88 GLU A N 1
ATOM 717 C CA . GLU A 1 88 ? 6.522 -12.246 -0.802 1.00 59.12 88 GLU A CA 1
ATOM 718 C C . GLU A 1 88 ? 7.783 -11.428 -1.133 1.00 59.12 88 GLU A C 1
ATOM 720 O O . GLU A 1 88 ? 8.859 -11.991 -1.360 1.00 59.12 88 GLU A O 1
ATOM 725 N N . PHE A 1 89 ? 7.648 -10.098 -1.165 1.00 64.88 89 PHE A N 1
ATOM 726 C CA . PHE A 1 89 ? 8.752 -9.177 -1.448 1.00 64.88 89 PHE A CA 1
ATOM 727 C C . PHE A 1 89 ? 9.558 -8.849 -0.184 1.00 64.88 89 PHE A C 1
ATOM 729 O O . PHE A 1 89 ? 8.986 -8.500 0.848 1.00 64.88 89 PHE A O 1
ATOM 736 N N . CYS A 1 90 ? 10.892 -8.898 -0.275 1.00 66.44 90 CYS A N 1
ATOM 737 C CA . CYS A 1 90 ? 11.781 -8.373 0.764 1.00 66.44 90 CYS A CA 1
ATOM 738 C C . CYS A 1 90 ? 11.830 -6.841 0.658 1.00 66.44 90 CYS A C 1
ATOM 740 O O . CYS A 1 90 ? 12.576 -6.288 -0.151 1.00 66.44 90 CYS A O 1
ATOM 742 N N . LEU A 1 91 ? 10.964 -6.170 1.412 1.00 75.31 91 LEU A N 1
ATOM 743 C CA . LEU A 1 91 ? 10.828 -4.716 1.408 1.00 75.31 91 LEU A CA 1
ATOM 744 C C . LEU A 1 91 ? 11.744 -4.068 2.447 1.00 75.31 91 LEU A C 1
ATOM 746 O O . LEU A 1 91 ? 12.076 -4.677 3.462 1.00 75.31 91 LEU A O 1
ATOM 750 N N . GLU A 1 92 ? 12.103 -2.803 2.221 1.00 77.44 92 GLU A N 1
ATOM 751 C CA . GLU A 1 92 ? 12.813 -2.002 3.229 1.00 77.44 92 GLU A CA 1
ATOM 752 C C . GLU A 1 92 ? 11.960 -1.793 4.480 1.00 77.44 92 GLU A C 1
ATOM 754 O O . GLU A 1 92 ? 12.511 -1.705 5.569 1.00 77.44 92 GLU A O 1
ATOM 759 N N . ILE A 1 93 ? 10.633 -1.695 4.331 1.00 79.69 93 ILE A N 1
ATOM 760 C CA . ILE A 1 93 ? 9.677 -1.685 5.441 1.00 79.69 93 ILE A CA 1
ATOM 761 C C . ILE A 1 93 ? 9.037 -3.071 5.508 1.00 79.69 93 ILE A C 1
ATOM 763 O O . ILE A 1 93 ? 8.258 -3.446 4.633 1.00 79.69 93 ILE A O 1
ATOM 767 N N . GLY A 1 94 ? 9.364 -3.825 6.552 1.00 80.94 94 GLY A N 1
ATOM 768 C CA . GLY A 1 94 ? 8.906 -5.192 6.765 1.00 80.94 94 GLY A CA 1
ATOM 769 C C . GLY A 1 94 ? 8.574 -5.474 8.232 1.00 80.94 94 GLY A C 1
ATOM 770 O O . GLY A 1 94 ? 8.521 -4.557 9.051 1.00 80.94 94 GLY A O 1
ATOM 771 N N . PRO A 1 95 ? 8.335 -6.747 8.590 1.00 80.56 95 PRO A N 1
ATOM 772 C CA . PRO A 1 95 ? 7.988 -7.136 9.958 1.00 80.56 95 PRO A CA 1
ATOM 773 C C . PRO A 1 95 ? 9.000 -6.679 11.017 1.00 80.56 95 PRO A C 1
ATOM 775 O O . PRO A 1 95 ? 8.593 -6.306 12.114 1.00 80.56 95 PRO A O 1
ATOM 778 N N . ASP A 1 96 ? 10.292 -6.656 10.679 1.00 83.56 96 ASP A N 1
ATOM 779 C CA . ASP A 1 96 ? 11.376 -6.377 11.631 1.00 83.56 96 ASP A CA 1
ATOM 780 C C . ASP A 1 96 ? 11.511 -4.895 12.012 1.00 83.56 96 ASP A C 1
ATOM 782 O O . ASP A 1 96 ? 12.077 -4.573 13.056 1.00 83.56 96 ASP A O 1
ATOM 786 N N . ASN A 1 97 ? 11.003 -3.978 11.185 1.00 87.38 97 ASN A N 1
ATOM 787 C CA . ASN A 1 97 ? 11.098 -2.533 11.412 1.00 87.38 97 ASN A CA 1
ATOM 788 C C . ASN A 1 97 ? 9.755 -1.804 11.274 1.00 87.38 97 ASN A C 1
ATOM 790 O O . ASN A 1 97 ? 9.719 -0.581 11.129 1.00 87.38 97 ASN A O 1
ATOM 794 N N . TRP A 1 98 ? 8.649 -2.545 11.336 1.00 91.50 98 TRP A N 1
ATOM 795 C CA . TRP A 1 98 ? 7.311 -1.978 11.284 1.00 91.50 98 TRP A CA 1
ATOM 796 C C . TRP A 1 98 ? 7.046 -1.051 12.477 1.00 91.50 98 TRP A C 1
ATOM 798 O O . TRP A 1 98 ? 7.254 -1.413 13.635 1.00 91.50 98 TRP A O 1
ATOM 808 N N . HIS A 1 99 ? 6.511 0.133 12.184 1.00 92.50 99 HIS A N 1
ATOM 809 C CA . HIS A 1 99 ? 6.028 1.089 13.172 1.00 92.50 99 HIS A CA 1
ATOM 810 C C . HIS A 1 99 ? 4.593 1.489 12.839 1.00 92.50 99 HIS A C 1
ATOM 812 O O . HIS A 1 99 ? 4.241 1.658 11.673 1.00 92.50 99 HIS A O 1
ATOM 818 N N . ILE A 1 100 ? 3.768 1.700 13.867 1.00 91.94 100 ILE A N 1
ATOM 819 C CA . ILE A 1 100 ? 2.353 2.063 13.700 1.00 91.94 100 ILE A CA 1
ATOM 820 C C . ILE A 1 100 ? 2.163 3.386 12.942 1.00 91.94 100 ILE A C 1
ATOM 822 O O . ILE A 1 100 ? 1.091 3.632 12.389 1.00 91.94 100 ILE A O 1
ATOM 826 N N . ASP A 1 101 ? 3.190 4.230 12.884 1.00 94.06 101 ASP A N 1
ATOM 827 C CA . ASP A 1 101 ? 3.123 5.490 12.150 1.00 94.06 101 ASP A CA 1
ATOM 828 C C . ASP A 1 101 ? 3.190 5.323 10.636 1.00 94.06 101 ASP A C 1
ATOM 830 O O . ASP A 1 101 ? 2.598 6.157 9.945 1.00 94.06 101 ASP A O 1
ATOM 834 N N . PHE A 1 102 ? 3.819 4.248 10.146 1.00 96.19 102 PHE A N 1
ATOM 835 C CA . PHE A 1 102 ? 3.848 3.929 8.724 1.00 96.19 102 PHE A CA 1
ATOM 836 C C . PHE A 1 102 ? 2.461 3.578 8.209 1.00 96.19 102 PHE A C 1
ATOM 838 O O . PHE A 1 102 ? 1.638 2.998 8.918 1.00 96.19 102 PHE A O 1
ATOM 845 N N . THR A 1 103 ? 2.235 3.900 6.946 1.00 96.81 103 THR A N 1
ATOM 846 C CA . THR A 1 103 ? 1.001 3.687 6.197 1.00 96.81 103 THR A CA 1
ATOM 847 C C . THR A 1 103 ? 1.236 2.751 5.012 1.00 96.81 103 THR A C 1
ATOM 849 O O . THR A 1 103 ? 2.364 2.382 4.678 1.00 96.81 103 THR A O 1
ATOM 852 N N . CYS A 1 104 ? 0.163 2.354 4.338 1.00 94.81 104 CYS A N 1
ATOM 853 C CA . CYS A 1 104 ? 0.231 1.618 3.084 1.00 94.81 104 CYS A CA 1
ATOM 854 C C . CYS A 1 104 ? 0.930 2.417 1.979 1.00 94.81 104 CYS A C 1
ATOM 856 O O . CYS A 1 104 ? 1.587 1.810 1.138 1.00 94.81 104 CYS A O 1
ATOM 858 N N . ALA A 1 105 ? 0.864 3.751 2.014 1.00 97.06 105 ALA A N 1
ATOM 859 C CA . ALA A 1 105 ? 1.610 4.607 1.101 1.00 97.06 105 ALA A CA 1
ATOM 860 C C . ALA A 1 105 ? 3.127 4.458 1.308 1.00 97.06 105 ALA A C 1
ATOM 862 O O . ALA A 1 105 ? 3.869 4.305 0.340 1.00 97.06 105 ALA A O 1
ATOM 863 N N . ASP A 1 106 ? 3.590 4.402 2.562 1.00 96.19 106 ASP A N 1
ATOM 864 C CA . ASP A 1 106 ? 5.008 4.172 2.874 1.00 96.19 106 ASP A CA 1
ATOM 865 C C . ASP A 1 106 ? 5.482 2.803 2.367 1.00 96.19 106 ASP A C 1
ATOM 867 O O . ASP A 1 106 ? 6.570 2.681 1.797 1.00 96.19 106 ASP A O 1
ATOM 871 N N . LEU A 1 107 ? 4.633 1.779 2.507 1.00 94.25 107 LEU A N 1
ATOM 872 C CA . LEU A 1 107 ? 4.894 0.450 1.954 1.00 94.25 107 LEU A CA 1
ATOM 873 C C . LEU A 1 107 ? 4.947 0.457 0.426 1.00 94.25 107 LEU A C 1
ATOM 875 O O . LEU A 1 107 ? 5.881 -0.106 -0.137 1.00 94.25 107 LEU A O 1
ATOM 879 N N . LEU A 1 108 ? 4.005 1.114 -0.252 1.00 95.31 108 LEU A N 1
ATOM 880 C CA . LEU A 1 108 ? 4.017 1.254 -1.712 1.00 95.31 108 LEU A CA 1
ATOM 881 C C . LEU A 1 108 ? 5.292 1.950 -2.202 1.00 95.31 108 LEU A C 1
ATOM 883 O O . LEU A 1 108 ? 5.914 1.485 -3.153 1.00 95.31 108 LEU A O 1
ATOM 887 N N . CYS A 1 109 ? 5.741 3.000 -1.510 1.00 95.12 109 CYS A N 1
ATOM 888 C CA . CYS A 1 109 ? 7.018 3.655 -1.793 1.00 95.12 109 CYS A CA 1
ATOM 889 C C . CYS A 1 109 ? 8.214 2.702 -1.616 1.00 95.12 109 CYS A C 1
ATOM 891 O O . CYS A 1 109 ? 9.156 2.743 -2.409 1.00 95.12 109 CYS A O 1
ATOM 893 N N . SER A 1 110 ? 8.189 1.840 -0.593 1.00 92.31 110 SER A N 1
ATOM 894 C CA . SER A 1 110 ? 9.214 0.809 -0.388 1.00 92.31 110 SER A CA 1
ATOM 895 C C . SER A 1 110 ? 9.221 -0.225 -1.521 1.00 92.31 110 SER A C 1
ATOM 897 O O . SER A 1 110 ? 10.288 -0.576 -2.025 1.00 92.31 110 SER A O 1
ATOM 899 N N . VAL A 1 111 ? 8.041 -0.651 -1.984 1.00 91.56 111 VAL A N 1
ATOM 900 C CA . VAL A 1 111 ? 7.897 -1.568 -3.126 1.00 91.56 111 VAL A CA 1
ATOM 901 C C . VAL A 1 111 ? 8.422 -0.935 -4.414 1.00 91.56 111 VAL A C 1
ATOM 903 O O . VAL A 1 111 ? 9.186 -1.568 -5.140 1.00 91.56 111 VAL A O 1
ATOM 906 N N . PHE A 1 112 ? 8.072 0.324 -4.686 1.00 92.75 112 PHE A N 1
ATOM 907 C CA . PHE A 1 112 ? 8.570 1.039 -5.859 1.00 92.75 112 PHE A CA 1
ATOM 908 C C . PHE A 1 112 ? 10.102 1.118 -5.875 1.00 92.75 112 PHE A C 1
ATOM 910 O O . PHE A 1 112 ? 10.718 0.804 -6.892 1.00 92.75 112 PHE A O 1
ATOM 917 N N . ARG A 1 113 ? 10.739 1.456 -4.742 1.00 90.62 113 ARG A N 1
ATOM 918 C CA . ARG A 1 113 ? 12.210 1.467 -4.635 1.00 90.62 113 ARG A CA 1
ATOM 919 C C . ARG A 1 113 ? 12.822 0.098 -4.921 1.00 90.62 113 ARG A C 1
ATOM 921 O O . ARG A 1 113 ? 13.804 0.028 -5.658 1.00 90.62 113 ARG A O 1
ATOM 928 N N . LEU A 1 114 ? 12.219 -0.976 -4.409 1.00 87.50 114 LEU A N 1
ATOM 929 C CA . LEU A 1 114 ? 12.650 -2.341 -4.704 1.00 87.50 114 LEU A CA 1
ATOM 930 C C . LEU A 1 114 ? 12.600 -2.632 -6.215 1.00 87.50 114 LEU A C 1
ATOM 932 O O . LEU A 1 114 ? 13.592 -3.093 -6.778 1.00 87.50 114 LEU A O 1
ATOM 936 N N . PHE A 1 115 ? 11.485 -2.329 -6.889 1.00 87.19 115 PHE A N 1
ATOM 937 C CA . PHE A 1 115 ? 11.363 -2.525 -8.341 1.00 87.19 115 PHE A CA 1
ATOM 938 C C . PHE A 1 115 ? 12.341 -1.656 -9.134 1.00 87.19 115 PHE A C 1
ATOM 940 O O . PHE A 1 115 ? 12.894 -2.103 -10.137 1.00 87.19 115 PHE A O 1
ATOM 947 N N . ASN A 1 116 ? 12.620 -0.445 -8.660 1.00 83.19 116 ASN A N 1
ATOM 948 C CA . ASN A 1 116 ? 13.584 0.448 -9.289 1.00 83.19 116 ASN A CA 1
ATOM 949 C C . ASN A 1 116 ? 15.024 -0.105 -9.219 1.00 83.19 116 ASN A C 1
ATOM 951 O O . ASN A 1 116 ? 15.765 -0.025 -10.198 1.00 83.19 116 ASN A O 1
ATOM 955 N N . ILE A 1 117 ? 15.414 -0.701 -8.086 1.00 82.06 117 ILE A N 1
ATOM 956 C CA . ILE A 1 117 ? 16.738 -1.319 -7.884 1.00 82.06 117 ILE A CA 1
ATOM 957 C C . ILE A 1 117 ? 16.901 -2.585 -8.731 1.00 82.06 117 ILE A C 1
ATOM 959 O O . ILE A 1 117 ? 17.924 -2.754 -9.395 1.00 82.06 117 ILE A O 1
ATOM 963 N N . ILE A 1 118 ? 15.900 -3.471 -8.724 1.00 71.88 118 ILE A N 1
ATOM 964 C CA . ILE A 1 118 ? 15.986 -4.762 -9.423 1.00 71.88 118 ILE A CA 1
ATOM 965 C C . ILE A 1 118 ? 16.173 -4.546 -10.928 1.00 71.88 118 ILE A C 1
ATOM 967 O O . ILE A 1 118 ? 17.110 -5.089 -11.501 1.00 71.88 118 ILE A O 1
ATOM 971 N N . ASN A 1 119 ? 15.376 -3.673 -11.545 1.00 59.38 119 ASN A N 1
ATOM 972 C CA . ASN A 1 119 ? 15.491 -3.391 -12.980 1.00 59.38 119 ASN A CA 1
ATOM 973 C C . ASN A 1 119 ? 16.765 -2.621 -13.358 1.00 59.38 119 ASN A C 1
ATOM 975 O O . ASN A 1 119 ? 17.243 -2.734 -14.483 1.00 59.38 119 ASN A O 1
ATOM 979 N N . SER A 1 120 ? 17.359 -1.871 -12.422 1.00 59.50 120 SER A N 1
ATOM 980 C CA . SER A 1 120 ? 18.657 -1.219 -12.662 1.00 59.50 120 SER A CA 1
ATOM 981 C C . SER A 1 120 ? 19.811 -2.231 -12.725 1.00 59.50 120 SER A C 1
ATOM 983 O O . SER A 1 120 ? 20.872 -1.924 -13.260 1.00 59.50 120 SER A O 1
ATOM 985 N N . SER A 1 121 ? 19.614 -3.434 -12.176 1.00 54.50 121 SER A N 1
ATOM 986 C CA . SER A 1 121 ? 20.634 -4.485 -12.078 1.00 54.50 121 SER A CA 1
ATOM 987 C C . SER A 1 121 ? 20.669 -5.415 -13.300 1.00 54.50 121 SER A C 1
ATOM 989 O O . SER A 1 121 ? 21.653 -6.126 -13.480 1.00 54.50 121 SER A O 1
ATOM 991 N N . ASP A 1 122 ? 19.639 -5.376 -14.153 1.00 48.56 122 ASP A N 1
ATOM 992 C CA . ASP A 1 122 ? 19.534 -6.164 -15.395 1.00 48.56 122 ASP A CA 1
ATOM 993 C C . ASP A 1 122 ? 20.147 -5.444 -16.619 1.00 48.56 122 ASP A C 1
ATOM 995 O O . ASP A 1 122 ? 20.034 -5.903 -17.754 1.00 48.56 122 ASP A O 1
ATOM 999 N N . SER A 1 123 ? 20.832 -4.316 -16.394 1.00 41.69 123 SER A N 1
ATOM 1000 C CA . SER A 1 123 ? 21.578 -3.559 -17.407 1.00 41.69 123 SER A CA 1
ATOM 1001 C C . SER A 1 123 ? 23.074 -3.923 -17.392 1.00 41.69 123 SER A C 1
ATOM 1003 O O . SER A 1 123 ? 23.903 -3.087 -17.030 1.00 41.69 123 SER A O 1
ATOM 1005 N N . PHE A 1 124 ? 23.432 -5.161 -17.750 1.00 38.12 124 PHE A N 1
ATOM 1006 C CA . PHE A 1 124 ? 24.824 -5.570 -18.007 1.00 38.12 124 PHE A CA 1
ATOM 1007 C C . PHE A 1 124 ? 24.955 -6.353 -19.313 1.00 38.12 124 PHE A C 1
ATOM 1009 O O . PHE A 1 124 ? 24.153 -7.287 -19.529 1.00 38.12 124 PHE A O 1
#

Radius of gyration: 14.22 Å; chains: 1; bounding box: 39×34×34 Å